Protein AF-A0A9D7NEJ0-F1 (afdb_monomer)

Solvent-accessible surface area (backbone atoms only — not comparable to full-atom values): 8297 Å² total; per-residue (Å²): 133,85,80,77,78,72,53,66,68,60,51,53,54,50,42,54,51,51,27,54,51,25,54,74,70,69,33,59,72,59,23,52,48,40,50,39,51,51,52,48,49,52,41,63,71,59,48,58,78,38,84,55,38,54,45,66,60,55,52,51,43,46,52,40,54,49,56,54,56,42,75,76,41,58,97,85,48,56,73,48,77,43,78,45,63,80,58,77,91,54,92,47,72,38,56,55,73,74,63,50,67,57,56,55,52,46,49,61,48,40,80,72,42,101,53,70,33,26,37,34,38,42,41,43,75,55,96,92,43,80,44,79,47,79,45,74,50,74,83,83,130

Mean predicted aligned error: 8.08 Å

pLDDT: mean 79.42, std 14.03, range [35.09, 97.44]

Secondary structure (DSSP, 8-state):
-------HHHHHHHHHHHHHHHHHTT-HHHHHHHHHHHHHHHHHHHTTTSS-EEHHHHHHHHHHHHHHHHTTS-TT---EEEEEES-TTS--EE-TTSSHHHHHHHHHHHTT-SS--EEEEEEEEETTEEEEEEEEPPPP-

Nearest PDB structures (foldseek):
  6swk-assembly1_A-2  TM=7.771E-01  e=3.290E-07  Geobacillus stearothermophilus
  8h70-assembly1_A  TM=5.863E-01  e=5.504E-01  Vibrio cholerae
  6paj-assembly1_B  TM=4.340E-01  e=3.237E-01  Staphylococcus aureus
  8xoo-assembly1_S  TM=2.658E-01  e=4.878E+00  Streptomyces hawaiiensis

Radius of gyration: 17.1 Å; Cα contacts (8 Å, |Δi|>4): 166; chains: 1; bounding box: 37×46×42 Å

Foldseek 3Di:
DDPPPPPLVVLLVVLVVQLVVCVVVVVPLSNLLSVLVNLLSVCVVPVLPDQKDWPVSQVSNLVSLQSNLCVVPDPVAHEAEAEAEPCVVDGAIDNPCPCVVVSVVQSVVSVVDPDHWYKYWYWYADPNDIDIDIDIDDDDD

Structure (mmCIF, N/CA/C/O backbone):
data_AF-A0A9D7NEJ0-F1
#
_entry.id   AF-A0A9D7NEJ0-F1
#
loop_
_atom_site.group_PDB
_atom_site.id
_atom_site.type_symbol
_atom_site.label_atom_id
_atom_site.label_alt_id
_atom_site.label_comp_id
_atom_site.label_asym_id
_atom_site.label_entity_id
_atom_site.label_seq_id
_atom_site.pdbx_PDB_ins_code
_atom_site.Cartn_x
_atom_site.Cartn_y
_atom_site.Cartn_z
_atom_site.occupancy
_atom_site.B_iso_or_equiv
_atom_site.auth_seq_id
_atom_site.auth_comp_id
_atom_site.auth_asym_id
_atom_site.auth_atom_id
_atom_site.pdbx_PDB_model_num
ATOM 1 N N . MET A 1 1 ? 18.436 -16.361 15.220 1.00 37.62 1 MET A N 1
ATOM 2 C CA . MET A 1 1 ? 17.702 -16.264 16.498 1.00 37.62 1 MET A CA 1
ATOM 3 C C . MET A 1 1 ? 16.376 -15.559 16.239 1.00 37.62 1 MET A C 1
ATOM 5 O O . MET A 1 1 ? 16.370 -14.583 15.505 1.00 37.62 1 MET A O 1
ATOM 9 N N . LEU A 1 2 ? 15.284 -16.140 16.753 1.00 38.03 2 LEU A N 1
ATOM 10 C CA . LEU A 1 2 ? 13.917 -15.605 16.862 1.00 38.03 2 LEU A CA 1
ATOM 11 C C . LEU A 1 2 ? 13.293 -14.931 15.615 1.00 38.03 2 LEU A C 1
ATOM 13 O O . LEU A 1 2 ? 12.890 -13.774 15.655 1.00 38.03 2 LEU A O 1
ATOM 17 N N . ARG A 1 3 ? 13.120 -15.664 14.504 1.00 36.88 3 ARG A N 1
ATOM 18 C CA . ARG A 1 3 ? 12.088 -15.268 13.528 1.00 36.88 3 ARG A CA 1
ATOM 19 C C . ARG A 1 3 ? 10.742 -15.585 14.168 1.00 36.88 3 ARG A C 1
ATOM 21 O O . ARG A 1 3 ? 10.308 -16.731 14.117 1.00 36.88 3 ARG A O 1
ATOM 28 N N . ALA A 1 4 ? 10.136 -14.601 14.827 1.00 48.66 4 ALA A N 1
ATOM 29 C CA . ALA A 1 4 ? 8.734 -14.663 15.203 1.00 48.66 4 ALA A CA 1
ATOM 30 C C . ALA A 1 4 ? 7.943 -14.998 13.930 1.00 48.66 4 ALA A C 1
ATOM 32 O O . ALA A 1 4 ? 7.785 -14.153 13.050 1.00 48.66 4 ALA A O 1
ATOM 33 N N . GLN A 1 5 ? 7.537 -16.259 13.776 1.00 61.00 5 GLN A N 1
ATOM 34 C CA . GLN A 1 5 ? 6.613 -16.653 12.723 1.00 61.00 5 GLN A CA 1
ATOM 35 C C . GLN A 1 5 ? 5.257 -16.097 13.137 1.00 61.00 5 GLN A C 1
ATOM 37 O O . GLN A 1 5 ? 4.466 -16.764 13.799 1.00 61.00 5 GLN A O 1
ATOM 42 N N . ILE A 1 6 ? 5.026 -14.825 12.818 1.00 64.94 6 ILE A N 1
ATOM 43 C CA . ILE A 1 6 ? 3.690 -14.251 12.858 1.00 64.94 6 ILE A CA 1
ATOM 44 C C . ILE A 1 6 ? 2.853 -15.125 11.932 1.00 64.94 6 ILE A C 1
ATOM 46 O O . ILE A 1 6 ? 3.136 -15.200 10.739 1.00 64.94 6 ILE A O 1
ATOM 50 N N . ASN A 1 7 ? 1.868 -15.828 12.489 1.00 75.12 7 ASN A N 1
ATOM 51 C CA . ASN A 1 7 ? 0.960 -16.639 11.697 1.00 75.12 7 ASN A CA 1
ATOM 52 C C . ASN A 1 7 ? 0.144 -15.691 10.796 1.00 75.12 7 ASN A C 1
ATOM 54 O O . ASN A 1 7 ? -0.663 -14.920 11.327 1.00 75.12 7 ASN A O 1
ATOM 58 N N . PRO A 1 8 ? 0.318 -15.739 9.459 1.00 78.31 8 PRO A N 1
ATOM 59 C CA . PRO A 1 8 ? -0.379 -14.840 8.545 1.00 78.31 8 PRO A CA 1
ATOM 60 C C . PRO A 1 8 ? -1.894 -14.889 8.719 1.00 78.31 8 PRO A C 1
ATOM 62 O O . PRO A 1 8 ? -2.555 -13.856 8.733 1.00 78.31 8 PRO A O 1
ATOM 65 N N . HIS A 1 9 ? -2.434 -16.091 8.925 1.00 81.81 9 HIS A N 1
ATOM 66 C CA . HIS A 1 9 ? -3.862 -16.312 9.103 1.00 81.81 9 HIS A CA 1
ATOM 67 C C . HIS A 1 9 ? -4.386 -15.650 10.381 1.00 81.81 9 HIS A C 1
ATOM 69 O O . HIS A 1 9 ? -5.426 -14.998 10.359 1.00 81.81 9 HIS A O 1
ATOM 75 N N . PHE A 1 10 ? -3.647 -15.765 11.490 1.00 85.69 10 PHE A N 1
ATOM 76 C CA . PHE A 1 10 ? -4.014 -15.081 12.732 1.00 85.69 10 PHE A CA 1
ATOM 77 C C . PHE A 1 10 ? -4.053 -13.564 12.537 1.00 85.69 10 PHE A C 1
ATOM 79 O O . PHE A 1 10 ? -5.007 -12.918 12.962 1.00 85.69 10 PHE A O 1
ATOM 86 N N . LEU A 1 11 ? -3.047 -13.001 11.867 1.00 85.12 11 LEU A N 1
ATOM 87 C CA . LEU A 1 11 ? -2.952 -11.557 11.702 1.00 85.12 11 LEU A CA 1
ATOM 88 C C . LEU A 1 11 ? -4.031 -11.009 10.750 1.00 85.12 11 LEU A C 1
ATOM 90 O O . LEU A 1 11 ? -4.629 -9.984 11.063 1.00 85.12 11 LEU A O 1
ATOM 94 N N . PHE A 1 12 ? -4.384 -11.724 9.672 1.00 87.50 12 PHE A N 1
ATOM 95 C CA . PHE A 1 12 ? -5.548 -11.369 8.845 1.00 87.50 12 PHE A CA 1
ATOM 96 C C . PHE A 1 12 ? -6.858 -11.403 9.637 1.00 87.50 12 PHE A C 1
ATOM 98 O O . PHE A 1 12 ? -7.665 -10.483 9.528 1.00 87.50 12 PHE A O 1
ATOM 105 N N . ASN A 1 13 ? -7.062 -12.424 10.471 1.00 88.88 13 ASN A N 1
ATOM 106 C CA . ASN A 1 13 ? -8.266 -12.510 11.299 1.00 88.88 13 ASN A CA 1
ATOM 107 C C . ASN A 1 13 ? -8.336 -11.380 12.330 1.00 88.88 13 ASN A C 1
ATOM 109 O O . ASN A 1 13 ? -9.410 -10.817 12.553 1.00 88.88 13 ASN A O 1
ATOM 113 N N . ALA A 1 14 ? -7.199 -11.019 12.929 1.00 92.81 14 ALA A N 1
ATOM 114 C CA . ALA A 1 14 ? -7.108 -9.889 13.844 1.00 92.81 14 ALA A CA 1
ATOM 115 C C . ALA A 1 14 ? -7.458 -8.570 13.136 1.00 92.81 14 ALA A C 1
ATOM 117 O O . ALA A 1 14 ? -8.311 -7.833 13.625 1.00 92.81 14 ALA A O 1
ATOM 118 N N . LEU A 1 15 ? -6.878 -8.306 11.958 1.00 93.12 15 LEU A N 1
ATOM 119 C CA . LEU A 1 15 ? -7.181 -7.108 11.167 1.00 93.12 15 LEU A CA 1
ATOM 120 C C . LEU A 1 15 ? -8.657 -7.048 10.759 1.00 93.12 15 LEU A C 1
ATOM 122 O O . LEU A 1 15 ? -9.295 -6.022 10.963 1.00 93.12 15 LEU A O 1
ATOM 126 N N . ASN A 1 16 ? -9.237 -8.150 10.278 1.00 92.94 16 ASN A N 1
ATOM 127 C CA . ASN A 1 16 ? -10.660 -8.203 9.923 1.00 92.94 16 ASN A CA 1
ATOM 128 C C . ASN A 1 16 ? -11.574 -7.925 11.127 1.00 92.94 16 ASN A C 1
ATOM 130 O O . ASN A 1 16 ? -12.585 -7.236 11.000 1.00 92.94 16 ASN A O 1
ATOM 134 N N . THR A 1 17 ? -11.212 -8.439 12.305 1.00 95.44 17 THR A N 1
ATOM 135 C CA . THR A 1 17 ? -11.959 -8.186 13.545 1.00 95.44 17 THR A CA 1
ATOM 136 C C . THR A 1 17 ? -11.890 -6.710 13.929 1.00 95.44 17 THR A C 1
ATOM 138 O O . THR A 1 17 ? -12.920 -6.099 14.208 1.00 95.44 17 THR A O 1
ATOM 141 N N . LEU A 1 18 ? -10.693 -6.116 13.902 1.00 96.19 18 LEU A N 1
ATOM 142 C CA . LEU A 1 18 ? -10.496 -4.697 14.201 1.00 96.19 18 LEU A CA 1
ATOM 143 C C . LEU A 1 18 ? -11.219 -3.798 13.193 1.00 96.19 18 LEU A C 1
ATOM 145 O O . LEU A 1 18 ? -11.832 -2.814 13.595 1.00 96.19 18 LEU A O 1
ATOM 149 N N . TYR A 1 19 ? -11.206 -4.160 11.909 1.00 95.56 19 TYR A N 1
ATOM 150 C CA . TYR A 1 19 ? -11.953 -3.462 10.864 1.00 95.56 19 TYR A CA 1
ATOM 151 C C . TYR A 1 19 ? -13.455 -3.446 11.174 1.00 95.56 19 TYR A C 1
ATOM 153 O O . TYR A 1 19 ? -14.081 -2.388 11.169 1.00 95.56 19 TYR A O 1
ATOM 161 N N . ALA A 1 20 ? -14.029 -4.606 11.512 1.00 95.62 20 ALA A N 1
ATOM 162 C CA . ALA A 1 20 ? -15.445 -4.715 11.851 1.00 95.62 20 ALA A CA 1
ATOM 163 C C . ALA A 1 20 ? -15.818 -3.892 13.097 1.00 95.62 20 ALA A C 1
ATOM 165 O O . ALA A 1 20 ? -16.879 -3.268 13.125 1.00 95.62 20 ALA A O 1
ATOM 166 N N . ILE A 1 21 ? -14.945 -3.858 14.112 1.00 97.00 21 ILE A N 1
ATOM 167 C CA . ILE A 1 21 ? -15.127 -3.016 15.304 1.00 97.00 21 ILE A CA 1
ATOM 168 C C . ILE A 1 21 ? -15.088 -1.532 14.920 1.00 97.00 21 ILE A C 1
ATOM 170 O O . ILE A 1 21 ? -16.013 -0.801 15.263 1.00 97.00 21 ILE A O 1
ATOM 174 N N . ALA A 1 22 ? -14.082 -1.101 14.154 1.00 96.50 22 ALA A N 1
ATOM 175 C CA . ALA A 1 22 ? -13.948 0.288 13.718 1.00 96.50 22 ALA A CA 1
ATOM 176 C C . ALA A 1 22 ? -15.169 0.758 12.910 1.00 96.50 22 ALA A C 1
ATOM 178 O O . ALA A 1 22 ? -15.678 1.851 13.142 1.00 96.50 22 ALA A O 1
ATOM 179 N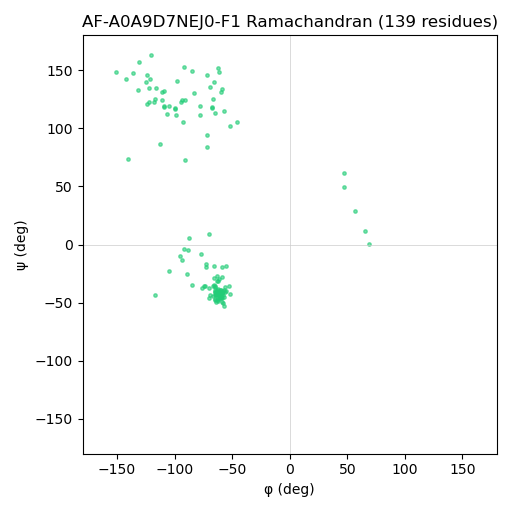 N . MET A 1 23 ? -15.696 -0.089 12.0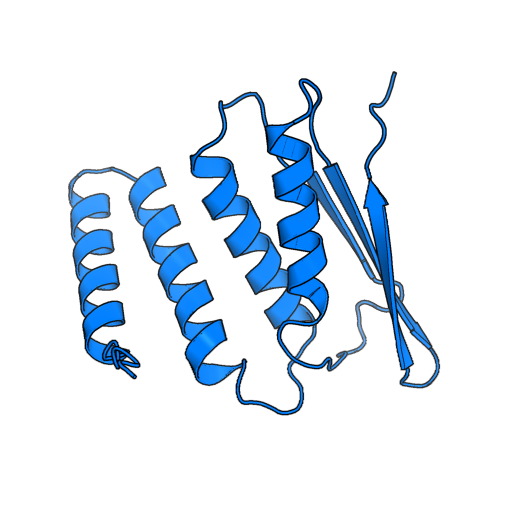20 1.00 96.00 23 MET A N 1
ATOM 180 C CA . MET A 1 23 ? -16.930 0.195 11.281 1.00 96.00 23 MET A CA 1
ATOM 181 C C . MET A 1 23 ? -18.150 0.300 12.196 1.00 96.00 23 MET A C 1
ATOM 183 O O . MET A 1 23 ? -18.952 1.217 12.044 1.00 96.00 23 MET A O 1
ATOM 187 N N . LYS A 1 24 ? -18.278 -0.588 13.188 1.00 96.75 24 LYS A N 1
ATOM 188 C CA . LYS A 1 24 ? -19.371 -0.537 14.170 1.00 96.75 24 LYS A CA 1
ATOM 189 C C . LYS A 1 24 ? -19.342 0.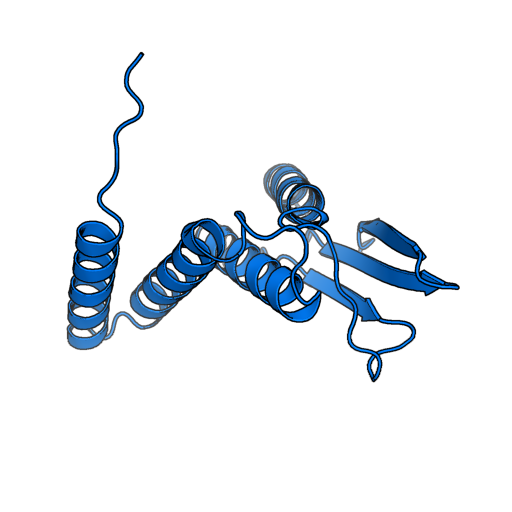743 15.015 1.00 96.75 24 LYS A C 1
ATOM 191 O O . LYS A 1 24 ? -20.393 1.232 15.419 1.00 96.75 24 LYS A O 1
ATOM 196 N N . GLU A 1 25 ? -18.155 1.278 15.273 1.00 97.44 25 GLU A N 1
ATOM 197 C CA . GLU A 1 25 ? -17.944 2.527 16.012 1.00 97.44 25 GLU A CA 1
ATOM 198 C C . GLU A 1 25 ? -17.980 3.780 15.116 1.00 97.44 25 GLU A C 1
ATOM 200 O O . GLU A 1 25 ? -17.752 4.883 15.604 1.00 97.44 25 GLU A O 1
ATOM 205 N N . ASN A 1 26 ? -18.302 3.640 13.821 1.00 95.69 26 ASN A N 1
ATOM 206 C CA . ASN A 1 26 ? -18.269 4.712 12.815 1.00 95.69 26 ASN A CA 1
ATOM 207 C C . ASN A 1 26 ? -16.892 5.397 12.685 1.00 95.69 26 ASN A C 1
ATOM 209 O O . ASN A 1 26 ? -16.795 6.567 12.316 1.00 95.69 26 ASN A O 1
ATOM 213 N N . SER A 1 27 ? -15.808 4.671 12.971 1.00 94.31 27 SER A N 1
ATOM 214 C CA . SER A 1 27 ? -14.438 5.157 12.806 1.00 94.31 27 SER A CA 1
ATOM 215 C C . SER A 1 27 ? -13.901 4.823 11.412 1.00 94.31 27 SER A C 1
ATOM 217 O O . SER A 1 27 ? -13.067 3.931 11.228 1.00 94.31 27 SER A O 1
ATOM 219 N N . GLU A 1 28 ? -14.399 5.539 10.401 1.00 91.62 28 GLU A N 1
ATOM 220 C CA . GLU A 1 28 ? -14.089 5.279 8.987 1.00 91.62 28 GLU A CA 1
ATOM 221 C C . GLU A 1 28 ? -12.593 5.383 8.666 1.00 91.62 28 GLU A C 1
ATOM 223 O O . GLU A 1 28 ? -12.033 4.479 8.047 1.00 91.62 28 GLU A O 1
ATOM 228 N N . LYS A 1 29 ? -11.917 6.432 9.160 1.00 88.69 29 LYS A N 1
ATOM 229 C CA . LYS A 1 29 ? -10.466 6.618 8.964 1.00 88.69 29 LYS A CA 1
ATOM 230 C C . LYS A 1 29 ? -9.655 5.456 9.553 1.00 88.69 29 LYS A C 1
ATOM 232 O O . LYS A 1 29 ? -8.670 5.021 8.961 1.00 88.69 29 LYS A O 1
ATOM 237 N N . THR A 1 30 ? -10.063 4.935 10.713 1.00 91.75 30 THR A N 1
ATOM 238 C CA . THR A 1 30 ? -9.390 3.789 11.345 1.00 91.75 30 THR A CA 1
ATOM 239 C C . THR A 1 30 ? -9.616 2.508 10.550 1.00 91.75 30 THR A C 1
ATOM 241 O O . THR A 1 30 ? -8.668 1.753 10.340 1.00 91.75 30 THR A O 1
ATOM 244 N N . ALA A 1 31 ? -10.842 2.262 10.088 1.00 93.50 31 ALA A N 1
ATOM 245 C CA . ALA A 1 31 ? -11.155 1.088 9.283 1.00 93.50 31 ALA A CA 1
ATOM 246 C C . ALA A 1 31 ? -10.398 1.087 7.946 1.00 93.50 31 ALA A C 1
ATOM 248 O O . ALA A 1 31 ? -9.808 0.069 7.589 1.00 93.50 31 ALA A O 1
ATOM 249 N N . ASP A 1 32 ? -10.335 2.229 7.256 1.00 91.75 32 ASP A N 1
ATOM 250 C CA . ASP A 1 32 ? -9.545 2.383 6.029 1.00 91.75 32 ASP A CA 1
ATOM 251 C C . ASP A 1 32 ? -8.057 2.078 6.274 1.00 91.75 32 ASP A C 1
ATOM 253 O O . ASP A 1 32 ? -7.460 1.264 5.568 1.00 91.75 32 ASP A O 1
ATOM 257 N N . GLY A 1 33 ? -7.473 2.620 7.350 1.00 92.12 33 GLY A N 1
ATOM 258 C CA . GLY A 1 33 ? -6.091 2.316 7.737 1.00 92.12 33 GLY A CA 1
ATOM 259 C C . GLY A 1 33 ? -5.839 0.825 8.006 1.00 92.12 33 GLY A C 1
ATOM 260 O O . GLY A 1 33 ? -4.828 0.277 7.561 1.00 92.12 33 GLY A O 1
ATOM 261 N N . ILE A 1 34 ? -6.767 0.143 8.687 1.00 93.88 34 ILE A N 1
ATOM 262 C CA . ILE A 1 34 ? -6.685 -1.305 8.945 1.00 93.88 34 ILE A CA 1
ATOM 263 C C . ILE A 1 34 ? -6.749 -2.099 7.636 1.00 93.88 34 ILE A C 1
ATOM 265 O O . ILE A 1 34 ? -5.985 -3.051 7.457 1.00 93.88 34 ILE A O 1
ATOM 269 N N . GLN A 1 35 ? -7.632 -1.709 6.715 1.00 92.81 35 GLN A N 1
ATOM 270 C CA . GLN A 1 35 ? -7.774 -2.384 5.430 1.00 92.81 35 GLN A CA 1
ATOM 271 C C . GLN A 1 35 ? -6.511 -2.238 4.575 1.00 92.81 35 GLN A C 1
ATOM 273 O O . GLN A 1 35 ? -5.966 -3.247 4.125 1.00 92.81 35 GLN A O 1
ATOM 278 N N . LYS A 1 36 ? -5.967 -1.019 4.459 1.00 92.12 36 LYS A N 1
ATOM 279 C CA . LYS A 1 36 ? -4.699 -0.766 3.754 1.00 92.12 36 LYS A CA 1
ATOM 280 C C . LYS A 1 36 ? -3.544 -1.580 4.329 1.00 92.12 36 LYS A C 1
ATOM 282 O O . LYS A 1 36 ? -2.730 -2.115 3.577 1.00 92.12 36 LYS A O 1
ATOM 287 N N . LEU A 1 37 ? -3.486 -1.723 5.656 1.00 91.44 37 LEU A N 1
ATOM 288 C CA . LEU A 1 37 ? -2.468 -2.545 6.310 1.00 91.44 37 LEU A CA 1
ATOM 289 C C . LEU A 1 37 ? -2.623 -4.026 5.937 1.00 91.44 37 LEU A C 1
ATOM 291 O O . LEU A 1 37 ? -1.630 -4.703 5.663 1.00 91.44 37 LEU A O 1
ATOM 295 N N . GLY A 1 38 ? -3.863 -4.520 5.881 1.00 91.88 38 GLY A N 1
ATOM 296 C CA . GLY A 1 38 ? -4.177 -5.867 5.407 1.00 91.88 38 GLY A CA 1
ATOM 297 C C . GLY A 1 38 ? -3.731 -6.108 3.964 1.00 91.88 38 GLY A C 1
ATOM 298 O O . GLY A 1 38 ? -3.119 -7.141 3.676 1.00 91.88 38 GLY A O 1
ATOM 299 N N . ASP A 1 39 ? -3.960 -5.148 3.072 1.00 91.12 39 ASP A N 1
ATOM 300 C CA . ASP A 1 39 ? -3.552 -5.240 1.667 1.00 91.12 39 ASP A CA 1
ATOM 301 C C . ASP A 1 39 ? -2.026 -5.242 1.517 1.00 91.12 39 ASP A C 1
ATOM 303 O O . ASP A 1 39 ? -1.458 -6.105 0.839 1.00 91.12 39 ASP A O 1
ATOM 307 N N . MET A 1 40 ? -1.331 -4.359 2.239 1.00 90.62 40 MET A N 1
ATOM 308 C CA . MET A 1 40 ? 0.135 -4.337 2.279 1.00 90.62 40 MET A CA 1
ATOM 309 C C . MET A 1 40 ? 0.7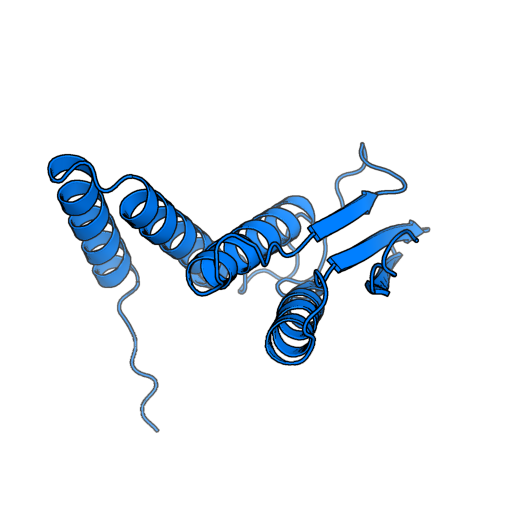22 -5.643 2.815 1.00 90.62 40 MET A C 1
ATOM 311 O O . MET A 1 40 ? 1.712 -6.154 2.289 1.00 90.62 40 MET A O 1
ATOM 315 N N . MET A 1 41 ? 0.116 -6.220 3.851 1.00 88.81 41 MET A N 1
ATOM 316 C CA . MET A 1 41 ? 0.538 -7.520 4.353 1.00 88.81 41 MET A CA 1
ATOM 317 C C . MET A 1 41 ? 0.343 -8.636 3.333 1.00 88.81 41 MET A C 1
ATOM 319 O O . MET A 1 41 ? 1.225 -9.482 3.171 1.00 88.81 41 MET A O 1
ATOM 323 N N . ARG A 1 42 ? -0.802 -8.656 2.642 1.00 86.94 42 ARG A N 1
ATOM 324 C CA . ARG A 1 42 ? -1.078 -9.637 1.589 1.00 86.94 42 ARG A CA 1
ATOM 325 C C . ARG A 1 42 ? -0.019 -9.563 0.499 1.00 86.94 42 ARG A C 1
ATOM 327 O O . ARG A 1 42 ? 0.495 -10.612 0.113 1.00 86.94 42 ARG A O 1
ATOM 334 N N . PHE A 1 43 ? 0.355 -8.352 0.093 1.00 88.81 43 PHE A N 1
ATOM 335 C CA . PHE A 1 43 ? 1.454 -8.118 -0.835 1.00 88.81 43 PHE A CA 1
ATOM 336 C C . PHE A 1 43 ? 2.774 -8.710 -0.309 1.00 88.81 43 PHE A C 1
ATOM 338 O O . PHE A 1 43 ? 3.395 -9.532 -0.983 1.00 88.81 43 PHE A O 1
ATOM 345 N N . MET A 1 44 ? 3.179 -8.375 0.923 1.00 85.69 44 MET A N 1
ATOM 346 C CA . MET A 1 44 ? 4.445 -8.849 1.508 1.00 85.69 44 MET A CA 1
ATOM 347 C C . MET A 1 44 ? 4.530 -10.376 1.645 1.00 85.69 44 MET A C 1
ATOM 349 O O . MET A 1 44 ? 5.625 -10.930 1.593 1.00 85.69 44 MET A O 1
ATOM 353 N N . LEU A 1 45 ? 3.396 -11.054 1.827 1.00 82.81 45 LEU A N 1
ATOM 354 C CA . LEU A 1 45 ? 3.334 -12.502 2.041 1.00 82.81 45 LEU A CA 1
ATOM 355 C C . LEU A 1 45 ? 3.215 -13.326 0.757 1.00 82.81 45 LEU A C 1
ATOM 357 O O . LEU A 1 45 ? 3.581 -14.497 0.767 1.00 82.81 45 LEU A O 1
ATOM 361 N N . HIS A 1 46 ? 2.678 -12.760 -0.325 1.00 81.62 46 HIS A N 1
ATOM 362 C CA . HIS A 1 46 ? 2.397 -13.516 -1.554 1.00 81.62 46 HIS A CA 1
ATOM 363 C C . HIS A 1 46 ? 3.212 -13.016 -2.744 1.00 81.62 46 HIS A C 1
ATOM 365 O O . HIS A 1 46 ? 3.763 -13.816 -3.494 1.00 81.62 46 HIS A O 1
ATOM 371 N N . GLU A 1 47 ? 3.306 -11.700 -2.907 1.00 79.81 47 GLU A N 1
ATOM 372 C CA . GLU A 1 47 ? 3.917 -11.063 -4.075 1.00 79.81 47 GLU A CA 1
ATOM 373 C C . GLU A 1 47 ? 5.440 -10.950 -3.904 1.00 79.81 47 GLU A C 1
ATOM 375 O O . GLU A 1 47 ? 6.193 -11.167 -4.849 1.00 79.81 47 GLU A O 1
ATOM 380 N N . ASN A 1 48 ? 5.918 -10.722 -2.675 1.00 78.75 48 ASN A N 1
ATOM 381 C CA . ASN A 1 48 ? 7.348 -10.570 -2.371 1.00 78.75 48 ASN A CA 1
ATOM 382 C C . ASN A 1 48 ? 8.189 -11.843 -2.605 1.00 78.75 48 ASN A C 1
ATOM 384 O O . ASN A 1 48 ? 9.411 -11.781 -2.712 1.00 78.75 48 ASN A O 1
ATOM 388 N N . HIS A 1 49 ? 7.551 -13.013 -2.673 1.00 79.44 49 HIS A N 1
ATOM 389 C CA . HIS A 1 49 ? 8.232 -14.282 -2.948 1.00 79.44 49 HIS A CA 1
ATOM 390 C C . HIS A 1 49 ? 8.265 -14.639 -4.439 1.00 79.44 49 HIS A C 1
ATOM 392 O O . HIS A 1 49 ? 8.860 -15.651 -4.812 1.00 79.44 49 HIS A O 1
ATOM 398 N N . GLN A 1 50 ? 7.630 -13.836 -5.296 1.00 85.88 50 GLN A N 1
ATOM 399 C CA . GLN A 1 50 ? 7.633 -14.049 -6.737 1.00 85.88 50 GLN A CA 1
ATOM 400 C C . GLN A 1 50 ? 8.875 -13.427 -7.380 1.00 85.88 50 GLN A C 1
ATOM 402 O O . GLN A 1 50 ? 9.384 -12.401 -6.941 1.00 85.88 50 GLN A O 1
ATOM 407 N N . ASN A 1 51 ? 9.344 -14.023 -8.479 1.00 87.38 51 ASN A N 1
ATOM 408 C CA . ASN A 1 51 ? 10.484 -13.479 -9.226 1.00 87.38 51 ASN A CA 1
ATOM 409 C C . ASN A 1 51 ? 10.161 -12.125 -9.868 1.00 87.38 51 ASN A C 1
ATOM 411 O O . ASN A 1 51 ? 11.044 -11.280 -10.015 1.00 87.38 51 ASN A O 1
ATOM 415 N N . ARG A 1 52 ? 8.910 -11.946 -10.308 1.00 91.44 52 ARG A N 1
ATOM 416 C CA . ARG A 1 52 ? 8.400 -10.704 -10.882 1.00 91.44 52 ARG A CA 1
ATOM 417 C C . ARG A 1 52 ? 6.911 -10.557 -10.616 1.00 91.44 52 ARG A C 1
ATOM 419 O O . ARG A 1 52 ? 6.196 -11.553 -10.646 1.00 91.44 52 ARG A O 1
ATOM 426 N N . ILE A 1 53 ? 6.468 -9.316 -10.468 1.00 91.75 53 ILE A N 1
ATOM 427 C CA . ILE A 1 53 ? 5.068 -8.942 -10.269 1.00 91.75 53 ILE A CA 1
ATOM 428 C C . ILE A 1 53 ? 4.671 -7.817 -11.234 1.00 91.75 53 ILE A C 1
ATOM 430 O O . ILE A 1 53 ? 5.552 -7.084 -11.702 1.00 91.75 53 ILE A O 1
ATOM 434 N N . PRO A 1 54 ? 3.374 -7.646 -11.540 1.00 91.44 54 PRO A N 1
ATOM 435 C CA . PRO A 1 54 ? 2.909 -6.494 -12.299 1.00 91.44 54 PRO A CA 1
ATOM 436 C C . PRO A 1 54 ? 3.263 -5.189 -11.581 1.00 91.44 54 PRO A C 1
ATOM 438 O O . PRO A 1 54 ? 3.002 -5.037 -10.388 1.00 91.44 54 PRO A O 1
ATOM 441 N N . LEU A 1 55 ? 3.789 -4.217 -12.325 1.00 90.12 55 LEU A N 1
ATOM 442 C CA . LEU A 1 55 ? 4.119 -2.880 -11.828 1.00 90.12 55 LEU A CA 1
ATOM 443 C C . LEU A 1 55 ? 2.923 -2.221 -11.126 1.00 90.12 55 LEU A C 1
ATOM 445 O O . LEU A 1 55 ? 3.103 -1.531 -10.128 1.00 90.12 55 LEU A O 1
ATOM 449 N N . ALA A 1 56 ? 1.707 -2.469 -11.618 1.00 89.62 56 ALA A N 1
ATOM 450 C CA . ALA A 1 56 ? 0.476 -1.965 -11.018 1.00 89.62 56 ALA A CA 1
ATOM 451 C C . ALA A 1 56 ? 0.321 -2.382 -9.545 1.00 89.62 56 ALA A C 1
ATOM 453 O O . ALA A 1 56 ? -0.029 -1.541 -8.722 1.00 89.62 56 ALA A O 1
ATOM 454 N N . LYS A 1 57 ? 0.662 -3.632 -9.192 1.00 91.00 57 LYS A N 1
ATOM 455 C CA . LYS A 1 57 ? 0.601 -4.103 -7.799 1.00 91.00 57 LYS A CA 1
ATOM 456 C C . LYS A 1 57 ? 1.595 -3.369 -6.908 1.00 91.00 57 LYS A C 1
ATOM 458 O O . LYS A 1 57 ? 1.311 -3.095 -5.748 1.00 91.00 57 LYS A O 1
ATOM 463 N N . GLU A 1 58 ? 2.771 -3.050 -7.438 1.00 91.19 58 GLU A N 1
ATOM 464 C CA . GLU A 1 58 ? 3.776 -2.316 -6.673 1.00 91.19 58 GLU A CA 1
ATOM 465 C C . GLU A 1 58 ? 3.407 -0.838 -6.494 1.00 91.19 58 GLU A C 1
ATOM 467 O O . GLU A 1 58 ? 3.644 -0.253 -5.440 1.00 91.19 58 GLU A O 1
ATOM 472 N N . ILE A 1 59 ? 2.780 -0.241 -7.509 1.00 90.25 59 ILE A N 1
ATOM 473 C CA . ILE A 1 59 ? 2.207 1.104 -7.423 1.00 90.25 59 ILE A CA 1
ATOM 474 C C . ILE A 1 59 ? 1.095 1.145 -6.366 1.00 90.25 59 ILE A C 1
ATOM 476 O O . ILE A 1 59 ? 1.081 2.047 -5.532 1.00 90.25 59 ILE A O 1
ATOM 480 N N . GLU A 1 60 ? 0.197 0.160 -6.362 1.00 91.81 60 GLU A N 1
ATOM 481 C CA . GLU A 1 60 ? -0.857 0.025 -5.351 1.00 91.81 60 GLU A CA 1
ATOM 482 C C . GLU A 1 60 ? -0.269 -0.112 -3.939 1.00 91.81 60 GLU A C 1
ATOM 484 O O . GLU A 1 60 ? -0.686 0.593 -3.017 1.00 91.81 60 GLU A O 1
ATOM 489 N N . TYR A 1 61 ? 0.764 -0.946 -3.780 1.00 92.31 61 TYR A N 1
ATOM 490 C CA . TYR A 1 61 ? 1.491 -1.072 -2.519 1.00 92.31 61 TYR A CA 1
ATOM 491 C C . TYR A 1 61 ? 2.073 0.270 -2.052 1.00 92.31 61 TYR A C 1
ATOM 493 O O . TYR A 1 61 ? 1.912 0.631 -0.886 1.00 92.31 61 TYR A O 1
ATOM 501 N N . LEU A 1 62 ? 2.704 1.036 -2.950 1.00 90.12 62 LEU A N 1
ATOM 502 C CA . LEU A 1 62 ? 3.236 2.363 -2.629 1.00 90.12 62 LEU A CA 1
ATOM 503 C C . LEU A 1 62 ? 2.147 3.353 -2.209 1.00 90.12 62 LEU A C 1
ATOM 505 O O . LEU A 1 62 ? 2.360 4.112 -1.266 1.00 90.12 62 LEU A O 1
ATOM 509 N N . HIS A 1 63 ? 0.993 3.352 -2.878 1.00 89.31 63 HIS A N 1
ATOM 510 C CA . HIS A 1 63 ? -0.131 4.198 -2.481 1.00 89.31 63 HIS A CA 1
ATOM 511 C C . HIS A 1 63 ? -0.621 3.850 -1.076 1.00 89.31 63 HIS A C 1
ATOM 513 O O . HIS A 1 63 ? -0.758 4.746 -0.247 1.00 89.31 63 HIS A O 1
ATOM 519 N N . ASN A 1 64 ? -0.810 2.562 -0.777 1.00 91.25 64 ASN A N 1
ATOM 520 C CA . ASN A 1 64 ? -1.226 2.122 0.554 1.00 91.25 64 ASN A CA 1
ATOM 521 C C . ASN A 1 64 ? -0.187 2.471 1.627 1.00 91.25 64 ASN A C 1
ATOM 523 O O . ASN A 1 64 ? -0.559 2.958 2.696 1.00 91.25 64 ASN A O 1
ATOM 527 N N . LEU A 1 65 ? 1.104 2.298 1.324 1.00 88.50 65 LEU A N 1
ATOM 528 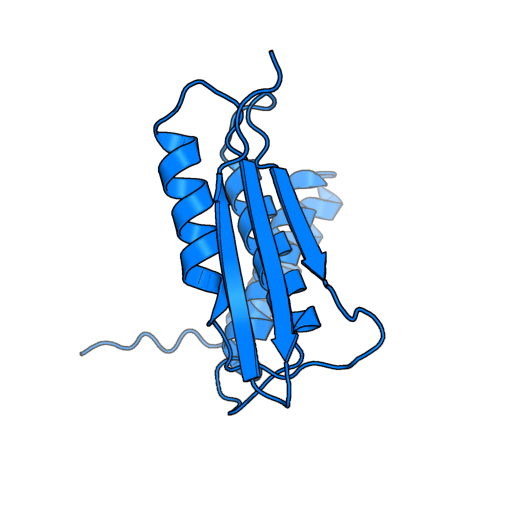C CA . LEU A 1 65 ? 2.199 2.691 2.209 1.00 88.50 65 LEU A CA 1
ATOM 529 C C . LEU A 1 65 ? 2.135 4.187 2.538 1.00 88.50 65 LEU A C 1
ATOM 531 O O . LEU A 1 65 ? 2.181 4.550 3.711 1.00 88.50 65 LEU A O 1
ATOM 535 N N . ILE A 1 66 ? 2.007 5.048 1.524 1.00 85.50 66 ILE A N 1
ATOM 536 C CA . ILE A 1 66 ? 1.936 6.501 1.717 1.00 85.50 66 ILE A CA 1
ATOM 537 C C . ILE A 1 66 ? 0.690 6.881 2.512 1.00 85.50 66 ILE A C 1
ATOM 539 O O . ILE A 1 66 ? 0.822 7.583 3.509 1.00 85.50 66 ILE A O 1
ATOM 543 N N . SER A 1 67 ? -0.487 6.364 2.149 1.00 85.81 67 SER A N 1
ATOM 544 C CA . SER A 1 67 ? -1.733 6.672 2.857 1.00 85.81 67 SER A CA 1
ATOM 545 C C . SER A 1 67 ? -1.668 6.312 4.342 1.00 85.81 67 SER A C 1
ATOM 547 O O . SER A 1 67 ? -2.127 7.086 5.175 1.00 85.81 67 SER A O 1
ATOM 549 N N . ILE A 1 68 ? -1.064 5.174 4.706 1.00 87.00 68 ILE A N 1
ATOM 550 C CA . ILE A 1 68 ? -0.871 4.821 6.122 1.00 87.00 68 ILE A CA 1
ATOM 551 C C . ILE A 1 68 ? 0.076 5.802 6.817 1.00 87.00 68 ILE A C 1
ATOM 553 O O . ILE A 1 68 ? -0.165 6.174 7.964 1.00 87.00 68 ILE A O 1
ATOM 557 N N . GLN A 1 69 ? 1.157 6.217 6.156 1.00 80.38 69 GLN A N 1
ATOM 558 C CA . GLN A 1 69 ? 2.083 7.182 6.749 1.00 80.38 69 GLN A CA 1
ATOM 559 C C . GLN A 1 69 ? 1.439 8.562 6.923 1.00 80.38 69 GLN A C 1
ATOM 561 O O . GLN A 1 69 ? 1.690 9.216 7.934 1.00 80.38 69 GLN A O 1
ATOM 566 N N . GLU A 1 70 ? 0.572 8.977 5.999 1.00 81.00 70 GLU A N 1
ATOM 567 C CA . GLU A 1 70 ? -0.189 10.226 6.093 1.00 81.00 70 GLU A CA 1
ATOM 568 C C . GLU A 1 70 ? -1.148 10.254 7.288 1.00 81.00 70 GLU A C 1
ATOM 570 O O . GLU A 1 70 ? -1.367 11.324 7.845 1.00 81.00 70 GLU A O 1
ATOM 575 N N . LEU A 1 71 ? -1.644 9.104 7.772 1.00 81.62 71 LEU A N 1
ATOM 576 C CA . LEU A 1 71 ? -2.472 9.049 8.992 1.00 81.62 71 LEU A CA 1
ATOM 577 C C . LEU A 1 71 ? -1.758 9.594 10.240 1.00 81.62 71 LEU A C 1
ATOM 579 O O . LEU A 1 71 ? -2.411 9.897 11.237 1.00 81.62 71 LEU A O 1
ATOM 583 N N . ARG A 1 72 ? -0.423 9.668 10.215 1.00 75.62 72 ARG A N 1
ATOM 584 C CA . ARG A 1 72 ? 0.402 10.190 11.313 1.00 75.62 72 ARG A CA 1
ATOM 585 C C . ARG A 1 72 ? 0.773 11.661 11.148 1.00 75.62 72 ARG A C 1
ATOM 587 O O . ARG A 1 72 ? 1.380 12.217 12.061 1.00 75.62 72 ARG A O 1
ATOM 594 N N . LEU A 1 73 ? 0.497 12.245 9.987 1.00 75.06 73 LEU A N 1
ATOM 595 C CA . LEU A 1 73 ? 0.827 13.627 9.669 1.00 75.06 73 LEU A CA 1
ATOM 596 C C . LEU A 1 73 ? -0.353 14.539 10.023 1.00 75.06 73 LEU A C 1
ATOM 598 O O . LEU A 1 73 ? -1.509 14.113 10.019 1.00 75.06 73 LEU A O 1
ATOM 602 N N . ASP A 1 74 ? -0.063 15.803 10.327 1.00 67.31 74 ASP A N 1
ATOM 603 C CA . ASP A 1 74 ? -1.110 16.811 10.505 1.00 67.31 74 ASP A CA 1
ATOM 604 C C . ASP A 1 74 ? -1.887 16.998 9.190 1.00 67.31 74 ASP A C 1
ATOM 606 O O . ASP A 1 74 ? -1.317 16.864 8.108 1.00 67.31 74 ASP A O 1
ATOM 610 N N . GLU A 1 75 ? -3.165 17.392 9.248 1.00 64.38 75 GLU A N 1
ATOM 611 C CA . GLU A 1 75 ? -4.042 17.504 8.059 1.00 64.38 75 GLU A CA 1
ATOM 612 C C . GLU A 1 75 ? -3.483 18.410 6.936 1.00 64.38 75 GLU A C 1
ATOM 614 O O . GLU A 1 75 ? -3.881 18.302 5.777 1.00 64.38 75 GLU A O 1
ATOM 619 N N . ASN A 1 76 ? -2.522 19.281 7.258 1.00 61.19 76 ASN A N 1
ATOM 620 C CA . ASN A 1 76 ? -1.859 20.186 6.316 1.00 61.19 76 ASN A CA 1
ATOM 621 C C . ASN A 1 76 ? -0.625 19.586 5.612 1.00 61.19 76 ASN A C 1
ATOM 623 O O . ASN A 1 76 ? -0.035 20.241 4.744 1.00 61.19 76 ASN A O 1
ATOM 627 N N . GLN A 1 77 ? -0.224 18.368 5.973 1.00 65.12 77 GLN A N 1
ATOM 628 C CA . GLN A 1 77 ? 0.946 17.662 5.462 1.00 65.12 77 GLN A CA 1
ATOM 629 C C . GLN A 1 77 ? 0.500 16.447 4.641 1.00 65.12 77 GLN A C 1
ATOM 631 O O . GLN A 1 77 ? 0.399 15.333 5.138 1.00 65.12 77 GLN A O 1
ATOM 636 N N . GLN A 1 78 ? 0.236 16.681 3.357 1.00 67.81 78 GLN A N 1
ATOM 637 C CA . GLN A 1 78 ? -0.027 15.621 2.381 1.00 67.81 78 GLN A CA 1
ATOM 638 C C . GLN A 1 78 ? 1.241 15.303 1.590 1.00 67.81 78 GLN A C 1
ATOM 640 O O . GLN A 1 78 ? 1.987 16.214 1.211 1.00 67.81 78 GLN A O 1
ATOM 645 N 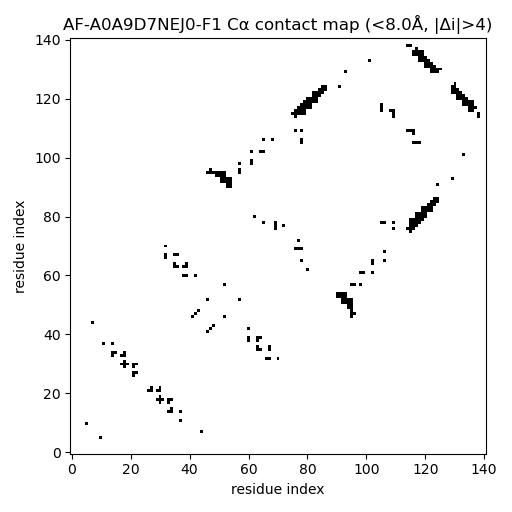N . ILE A 1 79 ? 1.456 14.018 1.321 1.00 75.38 79 ILE A N 1
ATOM 646 C CA . ILE A 1 79 ? 2.532 13.514 0.479 1.00 75.38 79 ILE A CA 1
ATOM 647 C C . ILE A 1 79 ? 1.994 13.376 -0.945 1.00 75.38 79 ILE A C 1
ATOM 649 O O . ILE A 1 79 ? 1.263 12.446 -1.276 1.00 75.38 79 ILE A O 1
ATOM 653 N N . GLU A 1 80 ? 2.383 14.287 -1.835 1.00 75.31 80 GLU A N 1
ATOM 654 C CA . GLU A 1 80 ? 1.965 14.184 -3.235 1.00 75.31 80 GLU A CA 1
ATOM 655 C C . GLU A 1 80 ? 2.808 13.127 -3.966 1.00 75.31 80 GLU A C 1
ATOM 657 O O . GLU A 1 80 ? 3.994 13.345 -4.218 1.00 75.31 80 GLU A O 1
ATOM 662 N N . LEU A 1 81 ? 2.195 12.000 -4.345 1.00 80.81 81 LEU A N 1
ATOM 663 C CA . LEU A 1 81 ? 2.800 10.992 -5.218 1.00 80.81 81 LEU A CA 1
ATOM 664 C C . LEU A 1 81 ? 2.313 11.167 -6.663 1.00 80.81 81 LEU A C 1
ATOM 666 O O . LEU A 1 81 ? 1.161 10.879 -6.983 1.00 80.81 81 LEU A O 1
ATOM 670 N N . LYS A 1 82 ? 3.212 11.581 -7.560 1.00 81.75 82 LYS A N 1
ATOM 671 C CA . LYS A 1 82 ? 2.952 11.636 -9.009 1.00 81.75 82 LYS A CA 1
ATOM 672 C C . LYS A 1 82 ? 3.663 10.500 -9.722 1.00 81.75 82 LYS A C 1
ATOM 674 O O . LYS A 1 82 ? 4.890 10.459 -9.713 1.00 81.75 82 LYS A O 1
ATOM 679 N N . ILE A 1 83 ? 2.919 9.625 -10.395 1.00 82.50 83 ILE A N 1
ATOM 680 C CA . ILE A 1 83 ? 3.483 8.542 -11.209 1.00 82.50 83 ILE A CA 1
ATOM 681 C C . ILE A 1 83 ? 3.259 8.850 -12.686 1.00 82.50 83 ILE A C 1
ATOM 683 O O . ILE A 1 83 ? 2.126 8.945 -13.145 1.00 82.50 83 ILE A O 1
ATOM 687 N N . ASN A 1 84 ? 4.349 8.973 -13.442 1.00 83.19 84 ASN A N 1
ATOM 688 C CA . ASN A 1 84 ? 4.300 9.148 -14.891 1.00 83.19 84 ASN A CA 1
ATOM 689 C C . ASN A 1 84 ? 4.732 7.856 -15.589 1.00 83.19 84 ASN A C 1
ATOM 691 O O . ASN A 1 84 ? 5.908 7.487 -15.513 1.00 83.19 84 ASN A O 1
ATOM 695 N N . LEU A 1 85 ? 3.791 7.205 -16.279 1.00 83.00 85 LEU A N 1
ATOM 696 C CA . LEU A 1 85 ? 4.021 6.012 -17.095 1.00 83.00 85 LEU A CA 1
ATOM 697 C C . LEU A 1 85 ? 4.117 6.411 -18.572 1.00 83.00 85 LEU A C 1
ATOM 699 O O . LEU A 1 85 ? 3.146 6.897 -19.141 1.00 83.00 85 LEU A O 1
ATOM 703 N N . GLN A 1 86 ? 5.268 6.191 -19.214 1.00 77.31 86 GLN A N 1
ATOM 704 C CA . GLN A 1 86 ? 5.419 6.513 -20.646 1.00 77.31 86 GLN A CA 1
ATOM 705 C C . GLN A 1 86 ? 4.667 5.556 -21.588 1.00 77.31 86 GLN A C 1
ATOM 707 O O . GLN A 1 86 ? 4.433 5.919 -22.732 1.00 77.31 86 GLN A O 1
ATOM 712 N N . ASN A 1 87 ? 4.291 4.357 -21.127 1.00 76.94 87 ASN A N 1
ATOM 713 C CA . ASN A 1 87 ? 3.567 3.351 -21.915 1.00 76.94 87 ASN A CA 1
ATOM 714 C C . ASN A 1 87 ? 2.506 2.658 -21.033 1.00 76.94 87 ASN A C 1
ATOM 716 O O . ASN A 1 87 ? 2.744 1.530 -20.598 1.00 76.94 87 ASN A O 1
ATOM 720 N N . PRO A 1 88 ? 1.389 3.328 -20.696 1.00 72.94 88 PRO A N 1
ATOM 721 C CA . PRO A 1 88 ? 0.423 2.830 -19.710 1.00 72.94 88 PRO A CA 1
ATOM 722 C C . PRO A 1 88 ? -0.297 1.545 -20.147 1.00 72.94 88 PRO A C 1
ATOM 724 O O . PRO A 1 88 ? -0.618 0.722 -19.297 1.00 72.94 88 PRO A O 1
ATOM 727 N N . ASP A 1 89 ? -0.478 1.328 -21.453 1.00 76.12 89 ASP A N 1
ATOM 728 C CA . ASP A 1 89 ? -1.189 0.155 -21.993 1.00 76.12 89 ASP A CA 1
ATOM 729 C C . ASP A 1 89 ? -0.351 -1.133 -21.980 1.00 76.12 89 ASP A C 1
ATOM 731 O O . ASP A 1 89 ? -0.838 -2.219 -22.294 1.00 76.12 89 ASP A O 1
ATOM 735 N N . ARG A 1 90 ? 0.940 -1.029 -21.648 1.00 78.19 90 ARG A N 1
ATOM 736 C CA . ARG A 1 90 ? 1.838 -2.178 -21.595 1.00 78.19 90 ARG A CA 1
ATOM 737 C C . ARG A 1 90 ? 1.894 -2.719 -20.176 1.00 78.19 90 ARG A C 1
ATOM 739 O O . ARG A 1 90 ? 2.353 -2.031 -19.269 1.00 78.19 90 ARG A O 1
ATOM 746 N N . GLU A 1 91 ? 1.554 -3.993 -20.007 1.00 84.06 91 GLU A N 1
ATOM 747 C CA . GLU A 1 91 ? 1.800 -4.678 -18.742 1.00 84.06 91 GLU A CA 1
ATOM 748 C C . GLU A 1 91 ? 3.316 -4.832 -18.527 1.00 84.06 91 GLU A C 1
ATOM 750 O O . GLU A 1 91 ? 4.041 -5.430 -19.330 1.00 84.06 91 GLU A O 1
ATOM 755 N N . VAL A 1 92 ? 3.819 -4.211 -17.460 1.00 88.00 92 VAL A N 1
ATOM 756 C CA . VAL A 1 92 ? 5.238 -4.212 -17.092 1.00 88.00 92 VAL A CA 1
ATOM 757 C C . VAL A 1 92 ? 5.409 -5.067 -15.850 1.00 88.00 92 VAL A C 1
ATOM 759 O O . VAL A 1 92 ? 4.696 -4.877 -14.872 1.00 88.00 92 VAL A O 1
ATOM 762 N N . PHE A 1 93 ? 6.392 -5.966 -15.874 1.00 89.56 93 PHE A N 1
ATOM 763 C CA . PHE A 1 93 ? 6.731 -6.827 -14.745 1.00 89.56 93 PHE A CA 1
ATOM 764 C C . PHE A 1 93 ? 8.088 -6.445 -14.156 1.00 89.56 93 PHE A C 1
ATOM 766 O O . PHE A 1 93 ? 9.100 -6.450 -14.869 1.00 89.56 93 PHE A O 1
ATOM 773 N N . ILE A 1 94 ? 8.111 -6.161 -12.856 1.00 90.06 94 ILE A N 1
ATOM 774 C CA . ILE A 1 94 ? 9.299 -5.754 -12.095 1.00 90.06 94 ILE A CA 1
ATOM 775 C C . ILE A 1 94 ? 9.582 -6.742 -10.963 1.00 90.06 94 ILE A C 1
ATOM 777 O O . ILE A 1 94 ? 8.723 -7.549 -10.617 1.00 90.06 94 ILE A O 1
ATOM 781 N N . ALA A 1 95 ? 10.793 -6.704 -10.408 1.00 89.62 95 ALA A N 1
ATOM 782 C CA . ALA A 1 95 ? 11.069 -7.408 -9.159 1.00 89.62 95 ALA A CA 1
ATOM 783 C C . ALA A 1 95 ? 10.251 -6.760 -8.026 1.00 89.62 95 ALA A C 1
ATOM 785 O O . ALA A 1 95 ? 10.156 -5.530 -8.015 1.00 89.62 95 ALA A O 1
ATOM 786 N N . PRO A 1 96 ? 9.674 -7.547 -7.103 1.00 90.31 96 PRO A N 1
ATOM 787 C CA . PRO A 1 96 ? 8.923 -6.993 -5.986 1.00 90.31 96 PRO A CA 1
ATOM 788 C C . PRO A 1 96 ? 9.812 -6.110 -5.098 1.00 90.31 96 PRO A C 1
ATOM 790 O O . PRO A 1 96 ? 11.005 -6.376 -4.938 1.00 90.31 96 PRO A O 1
ATOM 793 N N . MET A 1 97 ? 9.211 -5.087 -4.487 1.00 88.69 97 MET A N 1
ATOM 794 C CA . MET A 1 97 ? 9.846 -4.143 -3.548 1.00 88.69 97 MET A CA 1
ATOM 795 C C . MET A 1 97 ? 10.936 -3.245 -4.165 1.00 88.69 97 MET A C 1
ATOM 797 O O . MET A 1 97 ? 11.645 -2.542 -3.442 1.00 88.69 97 MET A O 1
ATOM 801 N N . LEU A 1 98 ? 11.061 -3.215 -5.492 1.00 88.81 98 LEU A N 1
ATOM 802 C CA . LEU A 1 98 ? 11.995 -2.362 -6.224 1.00 88.81 98 LEU A CA 1
ATOM 803 C C . LEU A 1 98 ?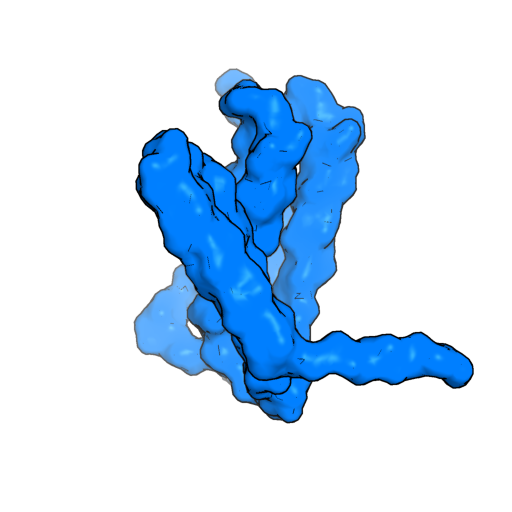 11.713 -0.857 -6.049 1.00 88.81 98 LEU A C 1
ATOM 805 O O . LEU A 1 98 ? 12.648 -0.051 -6.077 1.00 88.81 98 LEU A O 1
ATOM 809 N N . LEU A 1 99 ? 10.448 -0.465 -5.876 1.00 88.56 99 LEU A N 1
ATOM 810 C CA . LEU A 1 99 ? 10.036 0.927 -5.684 1.00 88.56 99 LEU A CA 1
ATOM 811 C C . LEU A 1 99 ? 9.924 1.337 -4.207 1.00 88.56 99 LEU A C 1
ATOM 813 O O . LEU A 1 99 ? 9.865 2.535 -3.921 1.00 88.56 99 LEU A O 1
ATOM 817 N N . ASN A 1 100 ? 9.939 0.378 -3.274 1.00 86.75 100 ASN A N 1
ATOM 818 C CA . ASN A 1 100 ? 9.806 0.627 -1.833 1.00 86.75 100 ASN A CA 1
ATOM 819 C C . ASN A 1 100 ? 10.786 1.695 -1.289 1.00 86.75 100 ASN A C 1
ATOM 821 O O . ASN A 1 100 ? 10.330 2.598 -0.582 1.00 86.75 100 ASN A O 1
ATOM 825 N N . PRO A 1 101 ? 12.082 1.715 -1.682 1.00 84.69 101 PRO A N 1
ATOM 826 C CA . PRO A 1 101 ? 13.019 2.740 -1.212 1.00 84.69 101 PRO A CA 1
ATOM 827 C C . PRO A 1 101 ? 12.598 4.178 -1.551 1.00 84.69 101 PRO A C 1
ATOM 829 O O . PRO A 1 101 ? 12.959 5.116 -0.842 1.00 84.69 101 PRO A O 1
ATOM 832 N N . PHE A 1 102 ? 11.836 4.396 -2.630 1.00 81.19 102 PHE A N 1
ATOM 833 C CA . PHE A 1 102 ? 11.350 5.737 -2.960 1.00 81.19 102 PHE A CA 1
ATOM 834 C C . PHE A 1 102 ? 10.195 6.174 -2.065 1.00 81.19 102 PHE A C 1
ATOM 836 O O . PHE A 1 102 ? 10.149 7.344 -1.686 1.00 81.19 102 PHE A O 1
ATOM 843 N N . GLY A 1 103 ? 9.301 5.247 -1.706 1.00 76.88 103 GLY A N 1
ATOM 844 C CA . GLY A 1 103 ? 8.250 5.502 -0.721 1.00 76.88 103 GLY A CA 1
ATOM 845 C C . GLY A 1 103 ? 8.843 5.898 0.633 1.00 76.88 103 GLY A C 1
ATOM 846 O O . GLY A 1 103 ? 8.454 6.913 1.207 1.00 76.88 103 GLY A O 1
ATOM 847 N N . GLU A 1 104 ? 9.862 5.168 1.093 1.00 75.44 104 GLU A N 1
ATOM 848 C CA . GLU A 1 104 ? 10.579 5.473 2.341 1.00 75.44 104 GLU A CA 1
ATOM 849 C C . GLU A 1 104 ? 11.292 6.837 2.297 1.00 75.44 104 GLU A C 1
ATOM 851 O O . GLU A 1 104 ? 11.210 7.626 3.242 1.00 75.44 104 GLU A O 1
ATOM 856 N N . ASN A 1 105 ? 11.947 7.163 1.179 1.00 71.88 105 ASN A N 1
ATOM 857 C CA . ASN A 1 105 ? 12.630 8.449 1.009 1.00 71.88 105 ASN A CA 1
ATOM 858 C C . ASN A 1 105 ? 11.667 9.647 0.998 1.00 71.88 105 ASN A C 1
ATOM 860 O O . ASN A 1 105 ? 12.006 10.711 1.532 1.00 71.88 105 ASN A O 1
ATOM 864 N N . ALA A 1 106 ? 10.469 9.490 0.423 1.00 69.25 106 ALA A N 1
ATOM 865 C CA . ALA A 1 106 ? 9.440 10.529 0.461 1.00 69.25 106 ALA A CA 1
ATOM 866 C C . ALA A 1 106 ? 9.035 10.855 1.906 1.00 69.25 106 ALA A C 1
ATOM 868 O O . ALA A 1 106 ? 8.928 12.028 2.266 1.00 69.25 106 ALA A O 1
ATOM 869 N N . PHE A 1 107 ? 8.904 9.829 2.751 1.00 66.12 107 PHE A N 1
ATOM 870 C CA . PHE A 1 107 ? 8.537 9.985 4.156 1.00 66.12 107 PHE A CA 1
ATOM 871 C C . PHE A 1 107 ? 9.638 10.625 5.016 1.00 66.12 107 PHE A C 1
ATOM 873 O O . PHE A 1 107 ? 9.367 11.553 5.781 1.00 66.12 107 PHE A O 1
ATOM 880 N N . ASN A 1 108 ? 10.890 10.170 4.886 1.00 65.12 108 ASN A N 1
ATOM 881 C CA . ASN A 1 108 ? 12.009 10.756 5.637 1.00 65.12 108 ASN A CA 1
ATOM 882 C C . ASN A 1 108 ? 12.128 12.263 5.377 1.00 65.12 108 ASN A C 1
ATOM 884 O O . ASN A 1 108 ? 12.397 13.043 6.286 1.00 65.12 108 ASN A O 1
ATOM 888 N N . THR A 1 109 ? 11.863 12.684 4.142 1.00 57.72 109 THR A N 1
ATOM 889 C CA . THR A 1 109 ? 11.887 14.098 3.762 1.00 57.72 109 THR A CA 1
ATOM 890 C C . THR A 1 109 ? 10.662 14.853 4.288 1.00 57.72 109 THR A C 1
ATOM 892 O O . THR A 1 109 ? 10.792 16.000 4.718 1.00 57.72 109 THR A O 1
ATOM 895 N N . ALA A 1 110 ? 9.494 14.201 4.317 1.00 56.28 110 ALA A N 1
ATOM 896 C CA . ALA A 1 110 ? 8.266 14.745 4.892 1.00 56.28 110 ALA A CA 1
ATOM 897 C C . ALA A 1 110 ? 8.393 15.086 6.378 1.00 56.28 110 ALA A C 1
ATOM 899 O O . ALA A 1 110 ? 7.948 16.144 6.808 1.00 56.28 110 ALA A O 1
ATOM 900 N N . SER A 1 111 ? 9.064 14.228 7.145 1.00 57.06 111 SER A N 1
ATOM 901 C CA . SER A 1 111 ? 9.267 14.436 8.583 1.00 57.06 111 SER A CA 1
ATOM 902 C C . SER A 1 111 ? 10.276 15.551 8.909 1.00 57.06 111 SER A C 1
ATOM 904 O O . SER A 1 111 ? 10.320 16.020 10.042 1.00 57.06 111 SER A O 1
ATOM 906 N N . VAL A 1 112 ? 11.108 15.966 7.942 1.00 58.31 112 VAL A N 1
ATOM 907 C CA . VAL A 1 112 ? 12.219 16.918 8.147 1.00 58.31 112 VAL A CA 1
ATOM 908 C C . VAL A 1 112 ? 11.911 18.319 7.599 1.00 58.31 112 VAL A C 1
ATOM 910 O O . VAL A 1 112 ? 12.515 19.294 8.045 1.00 58.31 112 VAL A O 1
ATOM 913 N N . SER A 1 113 ? 10.982 18.463 6.648 1.00 53.47 113 SER A N 1
ATOM 914 C CA . SER A 1 113 ? 10.708 19.741 5.977 1.00 53.47 113 SER A CA 1
ATOM 915 C C . SER A 1 113 ? 9.342 20.323 6.351 1.00 53.47 113 SER A C 1
ATOM 917 O O . SER A 1 113 ? 8.324 19.655 6.233 1.00 53.47 113 SER A O 1
ATOM 919 N N . ALA A 1 114 ? 9.295 21.610 6.713 1.00 53.34 114 ALA A N 1
ATOM 920 C CA . ALA A 1 114 ? 8.057 22.359 6.986 1.00 53.34 114 ALA A CA 1
ATOM 921 C C . ALA A 1 114 ? 7.204 22.653 5.728 1.00 53.34 114 ALA A C 1
ATOM 923 O O . ALA A 1 114 ? 6.261 23.441 5.779 1.00 53.34 114 ALA A O 1
ATOM 924 N N . MET A 1 115 ? 7.553 22.066 4.581 1.00 56.12 115 MET A N 1
ATOM 925 C CA . MET A 1 115 ? 6.948 22.336 3.282 1.00 56.12 115 MET A CA 1
ATOM 926 C C . MET A 1 115 ? 6.374 21.048 2.703 1.00 56.12 115 MET A C 1
ATOM 928 O O . MET A 1 115 ? 6.985 19.997 2.869 1.00 56.12 115 MET A O 1
ATOM 932 N N . ARG A 1 116 ? 5.216 21.140 2.026 1.00 60.97 116 ARG A N 1
ATOM 933 C CA . ARG A 1 116 ? 4.481 19.995 1.457 1.00 60.97 116 ARG A CA 1
ATOM 934 C C . ARG A 1 116 ? 5.432 19.052 0.702 1.00 60.97 116 ARG A C 1
ATOM 936 O O . ARG A 1 116 ? 5.892 19.402 -0.387 1.00 60.97 116 ARG A O 1
ATOM 943 N N . PRO A 1 117 ? 5.764 17.890 1.276 1.00 66.25 117 PRO A N 1
ATOM 944 C CA . PRO A 1 117 ? 6.734 16.977 0.702 1.00 66.25 117 PRO A CA 1
ATOM 945 C C . PRO A 1 117 ? 6.059 16.222 -0.440 1.00 66.25 117 PRO A C 1
ATOM 947 O O . PRO A 1 117 ? 5.073 15.530 -0.235 1.00 66.25 117 PRO A O 1
ATOM 950 N N . GLY A 1 118 ? 6.562 16.352 -1.663 1.00 67.00 118 GLY A N 1
ATOM 951 C CA . GLY A 1 118 ? 6.037 15.593 -2.795 1.00 67.00 118 GLY A CA 1
ATOM 952 C C . GLY A 1 118 ? 7.125 14.791 -3.495 1.00 67.00 118 GLY A C 1
ATOM 953 O O . GLY A 1 118 ? 8.272 15.230 -3.608 1.00 67.00 118 GLY A O 1
ATOM 954 N N . LEU A 1 119 ? 6.750 13.622 -4.003 1.00 74.62 119 LEU A N 1
ATOM 955 C CA . LEU A 1 119 ? 7.578 12.729 -4.796 1.00 74.62 119 LEU A CA 1
ATOM 956 C C . LEU A 1 119 ? 6.969 12.555 -6.192 1.00 74.62 119 LEU A C 1
ATOM 958 O O . LEU A 1 119 ? 5.850 12.075 -6.357 1.00 74.62 119 LEU A O 1
ATOM 962 N N . THR A 1 120 ? 7.737 12.880 -7.228 1.00 77.25 120 TH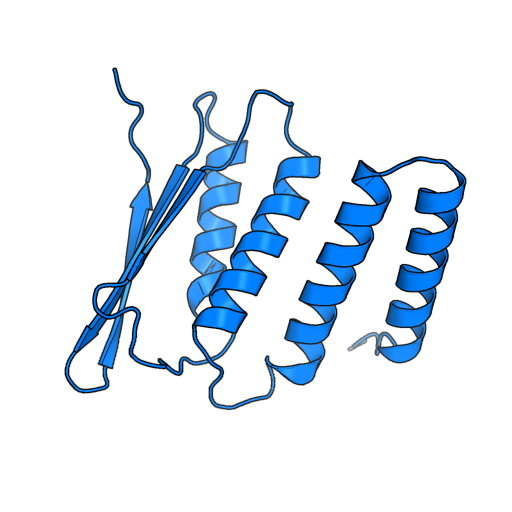R A N 1
ATOM 963 C CA . THR A 1 120 ? 7.422 12.466 -8.598 1.00 77.25 120 THR A CA 1
ATOM 964 C C . THR A 1 120 ? 8.254 11.249 -8.969 1.00 77.25 120 THR A C 1
ATOM 966 O O . THR A 1 120 ? 9.478 11.332 -9.079 1.00 77.25 120 THR A O 1
ATOM 969 N N . LEU A 1 121 ? 7.583 10.130 -9.221 1.00 80.00 121 LEU A N 1
ATOM 970 C CA . LEU A 1 121 ? 8.151 8.941 -9.836 1.00 80.00 121 LEU A CA 1
ATOM 971 C C . LEU A 1 121 ? 7.918 8.980 -11.346 1.00 80.00 121 LEU A C 1
ATOM 973 O O . LEU A 1 121 ? 6.792 9.091 -11.835 1.00 80.00 121 LEU A O 1
ATOM 977 N N . ARG A 1 122 ? 9.000 8.872 -12.113 1.00 80.44 122 ARG A N 1
ATOM 978 C CA . ARG A 1 122 ? 8.937 8.653 -13.560 1.00 80.44 122 ARG A CA 1
ATOM 979 C C . ARG A 1 122 ? 9.389 7.238 -13.850 1.00 80.44 122 ARG A C 1
ATOM 981 O O . ARG A 1 122 ? 10.539 6.886 -13.570 1.00 80.44 122 ARG A O 1
ATOM 988 N N . LEU A 1 123 ? 8.482 6.459 -14.424 1.00 84.00 123 LEU A N 1
ATOM 989 C CA . LEU A 1 123 ? 8.698 5.060 -14.751 1.00 84.00 123 LEU A CA 1
ATOM 990 C C . LEU A 1 123 ? 8.604 4.903 -16.270 1.00 84.00 123 LEU A C 1
ATOM 992 O O . LEU A 1 123 ? 7.627 5.311 -16.905 1.00 84.00 123 LEU A O 1
ATOM 996 N N . ARG A 1 124 ? 9.646 4.333 -16.871 1.00 80.31 124 ARG A N 1
ATOM 997 C CA . ARG A 1 124 ? 9.703 4.093 -18.316 1.00 80.31 124 ARG A CA 1
ATOM 998 C C . ARG A 1 124 ? 10.246 2.700 -18.593 1.00 80.31 124 ARG A C 1
ATOM 1000 O O . ARG A 1 124 ? 11.133 2.220 -17.894 1.00 80.31 124 ARG A O 1
ATOM 1007 N N . THR A 1 125 ? 9.769 2.092 -19.669 1.00 73.44 125 THR A N 1
ATOM 1008 C CA . THR A 1 125 ? 10.257 0.790 -20.134 1.00 73.44 125 THR A CA 1
ATOM 1009 C C . THR A 1 125 ? 10.767 0.943 -21.558 1.00 73.44 125 THR A C 1
ATOM 1011 O O . THR A 1 125 ? 10.008 1.357 -22.433 1.00 73.44 125 THR A O 1
ATOM 1014 N N . ILE A 1 126 ? 12.037 0.608 -21.796 1.00 73.50 126 ILE A N 1
ATOM 1015 C CA . ILE A 1 126 ? 12.672 0.649 -23.124 1.00 73.50 126 ILE A CA 1
ATOM 1016 C C . ILE A 1 126 ? 13.238 -0.738 -23.410 1.00 73.50 126 ILE A C 1
ATOM 1018 O O . ILE A 1 126 ? 14.054 -1.228 -22.637 1.00 73.50 126 ILE A O 1
ATOM 1022 N N . GLN A 1 127 ? 12.792 -1.374 -24.501 1.00 65.31 127 GLN A N 1
ATOM 1023 C CA . GLN A 1 127 ? 13.312 -2.673 -24.968 1.00 65.31 127 GLN A CA 1
ATOM 1024 C C . GLN A 1 127 ? 13.437 -3.723 -23.837 1.00 65.31 127 GLN A C 1
ATOM 1026 O O . GLN A 1 127 ? 14.483 -4.330 -23.646 1.00 65.31 127 GLN A O 1
ATOM 1031 N N . ASN A 1 128 ? 12.368 -3.893 -23.047 1.00 68.94 128 ASN A N 1
ATOM 1032 C CA . ASN A 1 128 ? 12.270 -4.784 -21.873 1.00 68.94 128 ASN A CA 1
ATOM 1033 C C . ASN A 1 128 ? 13.100 -4.398 -20.635 1.00 68.94 128 ASN A C 1
ATOM 1035 O O . ASN A 1 128 ? 13.003 -5.077 -19.613 1.00 68.94 128 ASN A O 1
ATOM 1039 N N . THR A 1 129 ? 13.839 -3.293 -20.675 1.00 74.94 129 THR A N 1
ATOM 1040 C CA . THR A 1 129 ? 14.510 -2.739 -19.496 1.00 74.94 129 THR A CA 1
ATOM 1041 C C . THR A 1 129 ? 13.596 -1.733 -18.806 1.00 74.94 129 THR A C 1
ATOM 1043 O O . THR A 1 129 ? 13.125 -0.779 -19.432 1.00 74.94 129 THR A O 1
ATOM 1046 N N . PHE A 1 130 ? 13.340 -1.952 -17.517 1.00 80.88 130 PHE A N 1
ATOM 1047 C CA . PHE A 1 130 ? 12.621 -1.015 -16.661 1.00 80.88 130 PHE A CA 1
ATOM 1048 C C . PHE A 1 130 ? 13.585 0.051 -16.134 1.00 80.88 130 PHE A C 1
ATOM 1050 O O . PHE A 1 130 ? 14.652 -0.270 -15.616 1.00 80.88 130 PHE A O 1
ATOM 1057 N N . PHE A 1 131 ? 13.206 1.317 -16.261 1.00 79.56 131 PHE A N 1
ATOM 1058 C CA . PHE A 1 131 ? 13.932 2.451 -15.709 1.00 79.56 131 PHE A CA 1
ATOM 1059 C C . PHE A 1 131 ? 13.013 3.226 -14.773 1.00 79.56 131 PHE A C 1
ATOM 1061 O O . PHE A 1 131 ? 11.882 3.570 -15.126 1.00 79.56 131 PHE A O 1
ATOM 1068 N N . GLN A 1 132 ? 13.559 3.574 -13.618 1.00 79.44 132 GLN A N 1
ATOM 1069 C CA . GLN A 1 132 ? 12.894 4.353 -12.587 1.00 79.44 132 GLN A CA 1
ATOM 1070 C C . GLN A 1 132 ? 13.738 5.575 -12.245 1.00 79.44 132 GLN A C 1
ATOM 1072 O O . GLN A 1 132 ? 14.964 5.501 -12.177 1.00 79.44 132 GLN A O 1
ATOM 1077 N N . SER A 1 133 ? 13.080 6.707 -12.035 1.00 79.75 133 SER A N 1
ATOM 1078 C CA . SER A 1 133 ? 13.710 7.902 -11.482 1.00 79.75 133 SER A CA 1
ATOM 1079 C C . SER A 1 133 ? 12.736 8.604 -10.549 1.00 79.75 133 SER A C 1
ATOM 1081 O O . SER A 1 133 ? 11.533 8.637 -10.811 1.00 79.75 133 SER A O 1
ATOM 1083 N N . ALA A 1 134 ? 13.271 9.152 -9.466 1.00 78.88 134 ALA A N 1
ATOM 1084 C CA . ALA A 1 134 ? 12.530 9.911 -8.478 1.00 78.88 134 ALA A CA 1
ATOM 1085 C C . ALA A 1 134 ? 13.031 11.354 -8.473 1.00 78.88 134 ALA A C 1
ATOM 1087 O O . ALA A 1 134 ? 14.237 11.596 -8.493 1.00 78.88 134 ALA A O 1
ATOM 1088 N N . GLN A 1 135 ? 12.105 12.305 -8.446 1.00 75.94 135 GLN A N 1
ATOM 1089 C CA . GLN A 1 135 ? 12.405 13.722 -8.298 1.00 75.94 135 GLN A CA 1
ATOM 1090 C C . GLN A 1 135 ? 11.493 14.308 -7.224 1.00 75.94 135 GLN A C 1
ATOM 1092 O O . GLN A 1 135 ? 10.287 14.064 -7.230 1.00 75.94 135 GLN A O 1
ATOM 1097 N N . GLN A 1 136 ? 12.064 15.083 -6.306 1.00 68.62 136 GLN A N 1
ATOM 1098 C CA . GLN A 1 136 ? 11.276 15.793 -5.308 1.00 68.62 136 GLN A CA 1
ATOM 1099 C C . GLN A 1 136 ? 10.465 16.903 -5.986 1.00 68.62 136 GLN A C 1
ATOM 1101 O O . GLN A 1 136 ? 10.983 17.636 -6.835 1.00 68.62 136 GLN A O 1
ATOM 1106 N N . LEU A 1 137 ? 9.191 17.023 -5.623 1.00 62.62 137 LEU A N 1
ATOM 1107 C CA . LEU A 1 137 ? 8.359 18.140 -6.050 1.00 62.62 137 LEU A CA 1
ATOM 1108 C C . LEU A 1 137 ? 8.883 19.413 -5.388 1.00 62.62 137 LEU A C 1
ATOM 1110 O O . LEU A 1 137 ? 8.936 19.525 -4.165 1.00 62.62 137 LEU A O 1
ATOM 1114 N N . SER A 1 138 ? 9.311 20.361 -6.219 1.00 52.81 138 SER A N 1
ATOM 1115 C CA . SER A 1 138 ? 9.579 21.719 -5.759 1.00 52.81 138 SER A CA 1
ATOM 1116 C C . SER A 1 138 ? 8.247 22.413 -5.459 1.00 52.81 138 SER A C 1
ATOM 1118 O O . SER A 1 138 ? 7.273 22.169 -6.178 1.00 52.81 138 SER A O 1
ATOM 1120 N N . PRO A 1 139 ? 8.185 23.294 -4.450 1.00 48.47 139 PRO A N 1
ATOM 1121 C CA . PRO A 1 139 ? 7.000 24.110 -4.225 1.00 48.47 139 PRO A CA 1
ATOM 1122 C C . PRO A 1 139 ? 6.756 24.961 -5.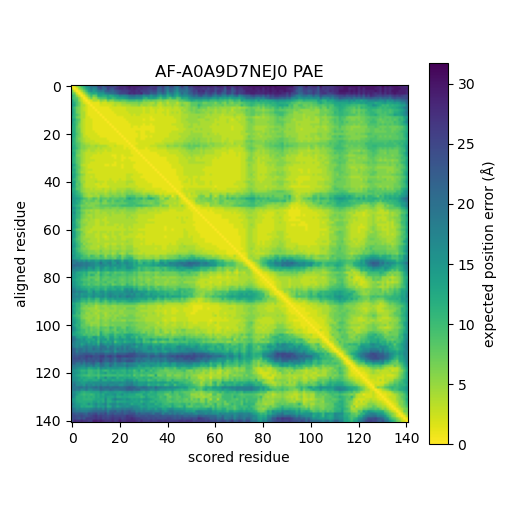466 1.00 48.47 139 PRO A C 1
ATOM 1124 O O . PRO A 1 139 ? 7.686 25.607 -5.961 1.00 48.47 139 PRO A O 1
ATOM 1127 N N . GLN A 1 140 ? 5.523 24.975 -5.968 1.00 46.22 140 GLN A N 1
ATOM 1128 C CA . GLN A 1 140 ? 5.135 26.048 -6.875 1.00 46.22 140 GLN A CA 1
ATOM 1129 C C . GLN A 1 140 ? 5.116 27.351 -6.066 1.00 46.22 140 GLN A C 1
ATOM 1131 O O . GLN A 1 140 ? 4.515 27.396 -4.991 1.00 46.22 140 GLN A O 1
ATOM 1136 N N . LYS A 1 141 ? 5.869 28.346 -6.547 1.00 35.09 141 LYS A N 1
ATOM 1137 C CA . LYS A 1 141 ? 5.854 29.724 -6.041 1.00 35.09 141 LYS A CA 1
ATOM 1138 C C . LYS A 1 141 ? 4.525 30.399 -6.344 1.00 35.09 141 LYS A C 1
ATOM 1140 O O . LYS A 1 141 ? 3.977 30.108 -7.429 1.00 35.09 141 LYS A O 1
#

Sequence (141 aa):
MLRAQINPHFLFNALNTLYAIAMKENSEKTADGIQKLGDMMRFMLHENHQNRIPLAKEIEYLHNLISIQELRLDENQQIELKINLQNPDREVFIAPMLLNPFGENAFNTASVSAMRPGLTLRLRTIQNTFFQSAQQLSPQK